Protein AF-A0A556MNJ7-F1 (afdb_monomer_lite)

Foldseek 3Di:
DPDVVVLVPDPVSVLVVVLVVLVVLLCCLQPVLVVLLVVLVVVLVVLVVVLVVLVVVLVVLVVVLVVLVVVVVVCVVPDPDDPPCNVVSVVVNVVSVVVSVVSVVVSVVSVVVSVVSVVSSVVSVVSSVVSNPVSVVVSVVSVVVCVVVVVVVVVVVVD

Secondary structure (DSSP, 8-state):
---HHHHSSSHHHHHHHHHHHHHHHHHHHHHHHHHHHHHHHHHHHHHHHHHHHHHHHHHHHHHHHHHHHHHHHHHHTT-SS--TTHHHHHHHHHHHHHHHHHHHHHHHHHHHHHHHHHHHHHHHHHHHHHHHHHHHHHHHHHHHHHHHHHHHHHHHH--

Sequence (159 aa):
METASSFLASGDNVFKFLLTMCIGTILFNIVYPTDKIRELEIRRSELNYKLDIINNDSRKLFEEVKKLKRIEDNLADKAVSYPAGFMKKVESFDLKYELLTKKDYEIKHLRKLIAISEDELEFYSGFRFWSYYPSMVIGLLSLIFWIKFYVKSLEKEEH

Radius of gyration: 33.61 Å; chains: 1; bounding box: 72×43×95 Å

Organism: NCBI:txid2597671

Structure (mmCIF, N/CA/C/O backbone):
data_AF-A0A556MNJ7-F1
#
_entry.id   AF-A0A556MNJ7-F1
#
loop_
_atom_site.group_PDB
_atom_site.id
_atom_site.type_symbol
_atom_site.label_atom_id
_atom_site.label_alt_id
_atom_site.label_comp_id
_atom_site.label_asym_id
_atom_site.label_entity_id
_atom_site.label_seq_id
_atom_site.pdbx_PDB_ins_code
_atom_site.Cartn_x
_atom_site.Cartn_y
_atom_site.Cartn_z
_atom_site.occupancy
_atom_site.B_iso_or_equiv
_atom_site.auth_seq_id
_atom_site.auth_comp_id
_atom_site.auth_asym_id
_atom_site.auth_atom_id
_atom_site.pdbx_PDB_model_num
ATOM 1 N N . MET A 1 1 ? 12.403 30.824 -39.556 1.00 42.66 1 MET A N 1
ATOM 2 C CA . MET A 1 1 ? 11.674 29.657 -39.024 1.00 42.66 1 MET A CA 1
ATOM 3 C C . MET A 1 1 ? 12.014 28.504 -39.951 1.00 42.66 1 MET A C 1
ATOM 5 O O . MET A 1 1 ? 11.341 28.305 -40.951 1.00 42.66 1 MET A O 1
ATOM 9 N N . GLU A 1 2 ? 13.163 27.873 -39.715 1.00 45.44 2 GLU A N 1
ATOM 10 C CA . GLU A 1 2 ? 13.570 26.702 -40.488 1.00 45.44 2 GLU A CA 1
ATOM 11 C C . GLU A 1 2 ? 12.665 25.543 -40.079 1.00 45.44 2 GLU A C 1
ATOM 13 O O . GLU A 1 2 ? 12.541 25.199 -38.904 1.00 45.44 2 GLU A O 1
ATOM 18 N N . THR A 1 3 ? 11.910 25.054 -41.051 1.00 52.41 3 THR A N 1
ATOM 19 C CA . THR A 1 3 ? 10.898 24.021 -40.886 1.00 52.41 3 THR A CA 1
ATOM 20 C C . THR A 1 3 ? 11.550 22.703 -40.476 1.00 52.41 3 THR A C 1
ATOM 22 O O . THR A 1 3 ? 12.679 22.419 -40.864 1.00 52.41 3 THR A O 1
ATOM 25 N N . ALA A 1 4 ? 10.816 21.851 -39.752 1.00 54.50 4 ALA A N 1
ATOM 26 C CA . ALA A 1 4 ? 11.240 20.497 -39.367 1.00 54.50 4 ALA A CA 1
ATOM 27 C C . ALA A 1 4 ? 11.840 19.666 -40.531 1.00 54.50 4 ALA A C 1
ATOM 29 O O . ALA A 1 4 ? 12.596 18.727 -40.303 1.00 54.50 4 ALA A O 1
ATOM 30 N N . SER A 1 5 ? 11.559 20.051 -41.780 1.00 51.06 5 SER A N 1
ATOM 31 C CA . SER A 1 5 ? 12.164 19.518 -42.999 1.00 51.06 5 SER A CA 1
ATOM 32 C C . SER A 1 5 ? 13.680 19.743 -43.137 1.00 51.06 5 SER A C 1
ATOM 34 O O . SER A 1 5 ? 14.341 18.852 -43.655 1.00 51.06 5 SER A O 1
ATOM 36 N N . SER A 1 6 ? 14.261 20.870 -42.692 1.00 51.31 6 SER A N 1
ATOM 37 C CA . SER A 1 6 ? 15.725 21.083 -42.750 1.00 51.31 6 SER A CA 1
ATOM 38 C C . SER A 1 6 ? 16.457 20.303 -41.654 1.00 51.31 6 SER A C 1
ATOM 40 O O . SER A 1 6 ? 17.555 19.797 -41.871 1.00 51.31 6 SER A O 1
ATOM 42 N N . PHE A 1 7 ? 15.809 20.125 -40.499 1.00 50.69 7 PHE A N 1
ATOM 43 C CA . PHE A 1 7 ? 16.323 19.324 -39.389 1.00 50.69 7 PHE A CA 1
ATOM 44 C C . PHE A 1 7 ? 16.356 17.823 -39.728 1.00 50.69 7 PHE A C 1
ATOM 46 O O . PHE A 1 7 ? 17.282 17.122 -39.331 1.00 50.69 7 PHE A O 1
ATOM 53 N N . LEU A 1 8 ? 15.385 17.341 -40.515 1.00 51.78 8 LEU A N 1
ATOM 54 C CA . LEU A 1 8 ? 15.320 15.961 -41.013 1.00 51.78 8 LEU A CA 1
ATOM 55 C C . LEU A 1 8 ? 16.184 15.700 -42.266 1.00 51.78 8 LEU A C 1
ATOM 57 O O . LEU A 1 8 ? 16.357 14.545 -42.648 1.00 51.78 8 LEU A O 1
ATOM 61 N N . ALA A 1 9 ? 16.721 16.741 -42.915 1.00 54.75 9 ALA A N 1
ATOM 62 C CA . ALA A 1 9 ? 17.486 16.614 -44.162 1.00 54.75 9 ALA A CA 1
ATOM 63 C C . ALA A 1 9 ? 18.920 16.087 -43.959 1.00 54.75 9 ALA A C 1
ATOM 65 O O . ALA A 1 9 ? 19.529 15.571 -44.893 1.00 54.75 9 ALA A O 1
ATOM 66 N N . SER A 1 10 ? 19.452 16.191 -42.739 1.00 62.03 10 SER A N 1
ATOM 67 C CA . SER A 1 10 ? 20.737 15.613 -42.344 1.00 62.03 10 SER A CA 1
ATOM 68 C C . SER A 1 10 ? 20.484 14.358 -41.514 1.00 62.03 10 SER A C 1
ATOM 70 O O . SER A 1 10 ? 19.928 14.440 -40.416 1.00 62.03 10 SER A O 1
ATOM 72 N N . GLY A 1 11 ? 20.918 13.193 -42.010 1.00 63.03 11 GLY A N 1
ATOM 73 C CA . GLY A 1 11 ? 20.823 11.923 -41.273 1.00 63.03 11 GLY A CA 1
ATOM 74 C C . GLY A 1 11 ? 21.474 11.982 -39.883 1.00 63.03 11 GLY A C 1
ATOM 75 O O . GLY A 1 11 ? 21.046 11.286 -38.964 1.00 63.03 11 GLY A O 1
ATOM 76 N N . ASP A 1 12 ? 22.436 12.886 -39.704 1.00 68.50 12 ASP A N 1
ATOM 77 C CA . ASP A 1 12 ? 23.149 13.117 -38.452 1.00 68.50 12 ASP A CA 1
ATOM 78 C C . ASP A 1 12 ? 22.282 13.843 -37.403 1.00 68.50 12 ASP A C 1
ATOM 80 O O . ASP A 1 12 ? 22.297 13.507 -36.216 1.00 68.50 12 ASP A O 1
ATOM 84 N N . ASN A 1 13 ? 21.447 14.794 -37.836 1.00 71.69 13 ASN A N 1
ATOM 85 C CA . ASN A 1 13 ? 20.499 15.498 -36.963 1.00 71.69 13 ASN A CA 1
ATOM 86 C C . ASN A 1 13 ? 19.316 14.603 -36.565 1.00 71.69 13 ASN A C 1
ATOM 88 O O . ASN A 1 13 ? 18.893 14.618 -35.406 1.00 71.69 13 ASN A O 1
ATOM 92 N N . VAL A 1 14 ? 18.830 13.769 -37.493 1.00 70.00 14 VAL A N 1
ATOM 93 C CA . VAL A 1 14 ? 17.803 12.749 -37.212 1.00 70.00 14 VAL A CA 1
ATOM 94 C C . VAL A 1 14 ? 18.312 11.750 -36.177 1.00 70.00 14 VAL A C 1
ATOM 96 O O . VAL A 1 14 ? 17.607 11.440 -35.217 1.00 70.00 14 VAL A O 1
ATOM 99 N N . PHE A 1 15 ? 19.555 11.286 -36.323 1.00 69.88 15 PHE A N 1
ATOM 100 C CA . PHE A 1 15 ? 20.154 10.365 -35.367 1.00 69.88 15 PHE A CA 1
ATOM 101 C C . PHE A 1 15 ? 20.319 10.989 -33.978 1.00 69.88 15 PHE A C 1
ATOM 103 O O . PHE A 1 15 ? 19.884 10.391 -32.996 1.00 69.88 15 PHE A O 1
ATOM 110 N N . LYS A 1 16 ? 20.873 12.205 -33.875 1.00 71.62 16 LYS A N 1
ATOM 111 C CA . LYS A 1 16 ? 21.020 12.912 -32.587 1.00 71.62 16 LYS A CA 1
ATOM 112 C C . LYS A 1 16 ? 19.674 13.100 -31.884 1.00 71.62 16 LYS A C 1
ATOM 114 O O . LYS A 1 16 ? 19.588 12.915 -30.669 1.00 71.62 16 LYS A O 1
ATOM 119 N N . PHE A 1 17 ? 18.615 13.400 -32.635 1.00 73.06 17 PHE A N 1
ATOM 120 C CA . PHE A 1 17 ? 17.256 13.503 -32.104 1.00 73.06 17 PHE A CA 1
ATOM 121 C C . PHE A 1 17 ? 16.730 12.163 -31.575 1.00 73.06 17 PHE A C 1
ATOM 123 O O . PHE A 1 17 ? 16.275 12.091 -30.433 1.00 73.06 17 PHE A O 1
ATOM 130 N N . LEU A 1 18 ? 16.842 11.090 -32.365 1.00 72.38 18 LEU A N 1
ATOM 131 C CA . LEU A 1 18 ? 16.414 9.746 -31.963 1.00 72.38 18 LEU A CA 1
ATOM 132 C C . LEU A 1 18 ? 17.206 9.222 -30.761 1.00 72.38 18 LEU A C 1
ATOM 134 O O . LEU A 1 18 ? 16.621 8.622 -29.862 1.00 72.38 18 LEU A O 1
ATOM 138 N N . LEU A 1 19 ? 18.512 9.490 -30.712 1.00 75.00 19 LEU A N 1
ATOM 139 C CA . LEU A 1 19 ? 19.380 9.132 -29.594 1.00 75.00 19 LEU A CA 1
ATOM 140 C C . LEU A 1 19 ? 18.954 9.865 -28.317 1.00 75.00 19 LEU A C 1
ATOM 142 O O . LEU A 1 19 ? 18.801 9.239 -27.271 1.00 75.00 19 LEU A O 1
ATOM 146 N N . THR A 1 20 ? 18.703 11.173 -28.410 1.00 77.62 20 THR A N 1
ATOM 147 C CA . THR A 1 20 ? 18.245 11.988 -27.273 1.00 77.62 20 THR A CA 1
ATOM 148 C C . THR A 1 20 ? 16.887 11.513 -26.763 1.00 77.62 20 THR A C 1
ATOM 150 O O . THR A 1 20 ? 16.708 11.350 -25.557 1.00 77.62 20 THR A O 1
ATOM 153 N N . MET A 1 21 ? 15.950 11.219 -27.671 1.00 76.19 21 MET A N 1
ATOM 154 C CA . MET A 1 21 ? 14.653 10.638 -27.322 1.00 76.19 21 MET A CA 1
ATOM 155 C C . MET A 1 21 ? 14.807 9.271 -26.648 1.00 76.19 21 MET A C 1
ATOM 157 O O . MET A 1 21 ? 14.220 9.057 -25.592 1.00 76.19 21 MET A O 1
ATOM 161 N N . CYS A 1 22 ? 15.646 8.376 -27.183 1.00 75.44 22 CYS A N 1
ATOM 162 C CA . CYS A 1 22 ? 15.906 7.065 -26.581 1.00 75.44 22 CYS A CA 1
ATOM 163 C C . CYS A 1 22 ? 16.483 7.186 -25.167 1.00 75.44 22 CYS A C 1
ATOM 165 O O . CYS A 1 22 ? 15.991 6.531 -24.251 1.00 75.44 22 CYS A O 1
ATOM 167 N N . ILE A 1 23 ? 17.493 8.040 -24.970 1.00 78.06 23 ILE A N 1
ATOM 168 C CA . ILE A 1 23 ? 18.091 8.279 -23.649 1.00 78.06 23 ILE A CA 1
ATOM 169 C C . ILE A 1 23 ? 17.036 8.840 -22.691 1.00 78.06 23 ILE A C 1
ATOM 171 O O . ILE A 1 23 ? 16.904 8.345 -21.573 1.00 78.06 23 ILE A O 1
ATOM 175 N N . GLY A 1 24 ? 16.239 9.816 -23.134 1.00 80.31 24 GLY A N 1
ATOM 176 C CA . GLY A 1 24 ? 15.152 10.387 -22.342 1.00 80.31 24 GLY A CA 1
ATOM 177 C C . GLY A 1 24 ? 14.107 9.347 -21.934 1.00 80.31 24 GLY A C 1
ATOM 178 O O . GLY A 1 24 ? 13.725 9.286 -20.768 1.00 80.31 24 GLY A O 1
ATOM 179 N N . THR A 1 25 ? 13.686 8.481 -22.858 1.00 76.62 25 THR A N 1
ATOM 180 C CA . THR A 1 25 ? 12.728 7.401 -22.582 1.00 76.62 25 THR A CA 1
ATOM 181 C C . THR A 1 25 ? 13.305 6.349 -21.635 1.00 76.62 25 THR A C 1
ATOM 183 O O . THR A 1 25 ? 12.609 5.915 -20.721 1.00 76.62 25 THR A O 1
ATOM 186 N N . ILE A 1 26 ? 14.577 5.968 -21.792 1.00 76.19 26 ILE A N 1
ATOM 187 C CA . ILE A 1 26 ? 15.253 5.036 -20.877 1.00 76.19 26 ILE A CA 1
ATOM 188 C C . ILE A 1 26 ? 15.324 5.637 -19.471 1.00 76.19 26 ILE A C 1
ATOM 190 O O . ILE A 1 26 ? 14.932 4.980 -18.510 1.00 76.19 26 ILE A O 1
ATOM 194 N N . LEU A 1 27 ? 15.767 6.891 -19.343 1.00 78.50 27 LEU A N 1
ATOM 195 C CA . LEU A 1 27 ? 15.835 7.578 -18.053 1.00 78.50 27 LEU A CA 1
ATOM 196 C C . LEU A 1 27 ? 14.450 7.696 -17.410 1.00 78.50 27 LEU A C 1
ATOM 198 O O . LEU A 1 27 ? 14.308 7.388 -16.231 1.00 78.50 27 LEU A O 1
ATOM 202 N N . PHE A 1 28 ? 13.419 8.053 -18.179 1.00 80.69 28 PHE A N 1
ATOM 203 C CA . PHE A 1 28 ? 12.042 8.111 -17.690 1.00 80.69 28 PHE A CA 1
ATOM 204 C C . PHE A 1 28 ? 11.554 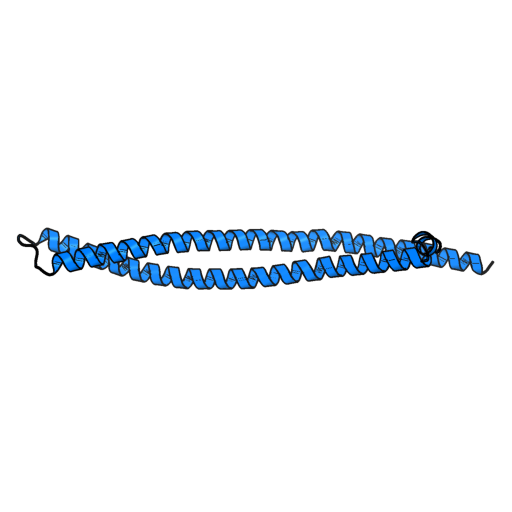6.744 -17.187 1.00 80.69 28 PHE A C 1
ATOM 206 O O . PHE A 1 28 ? 11.058 6.647 -16.067 1.00 80.69 28 PHE A O 1
ATOM 213 N N . ASN A 1 29 ? 11.770 5.678 -17.962 1.00 78.25 29 ASN A N 1
ATOM 214 C CA . ASN A 1 29 ? 11.359 4.314 -17.616 1.00 78.25 29 ASN A CA 1
ATOM 215 C C . ASN A 1 29 ? 12.134 3.719 -16.426 1.00 78.25 29 ASN A C 1
ATOM 217 O O . ASN A 1 29 ? 11.684 2.745 -15.827 1.00 78.25 29 ASN A O 1
ATOM 221 N N . ILE A 1 30 ? 13.282 4.291 -16.053 1.00 79.44 30 ILE A N 1
ATOM 222 C CA . ILE A 1 30 ? 14.005 3.923 -14.829 1.00 79.44 30 ILE A CA 1
ATOM 223 C C . ILE A 1 30 ? 13.519 4.764 -13.654 1.00 79.44 30 ILE A C 1
ATOM 225 O O . ILE A 1 30 ? 13.138 4.213 -12.622 1.00 79.44 30 ILE A O 1
ATOM 229 N N . VAL A 1 31 ? 13.564 6.089 -13.793 1.00 83.75 31 VAL A N 1
ATOM 230 C CA . VAL A 1 31 ? 13.373 7.031 -12.686 1.00 83.75 31 VAL A CA 1
ATOM 231 C C . VAL A 1 31 ? 11.923 7.023 -12.224 1.00 83.75 31 VAL A C 1
ATOM 233 O O . VAL A 1 31 ? 11.671 6.791 -11.046 1.00 83.75 31 VAL A O 1
ATOM 236 N N . TYR A 1 32 ? 10.965 7.167 -13.144 1.00 83.69 32 TYR A N 1
ATOM 237 C CA . TYR A 1 32 ? 9.556 7.299 -12.778 1.00 83.69 32 TYR A CA 1
ATOM 238 C C . TYR A 1 32 ? 9.014 6.067 -12.030 1.00 83.69 32 TYR A C 1
ATOM 240 O O . TYR A 1 32 ? 8.466 6.238 -10.937 1.00 83.69 32 TYR A O 1
ATOM 248 N N . PRO A 1 33 ? 9.203 4.822 -12.515 1.00 85.31 33 PRO A N 1
ATOM 249 C CA . PRO A 1 33 ? 8.738 3.650 -11.777 1.00 85.31 33 PRO A CA 1
ATOM 250 C C . PRO A 1 33 ? 9.479 3.458 -10.454 1.00 85.31 33 PRO A C 1
ATOM 252 O O . PRO A 1 33 ? 8.874 3.023 -9.482 1.00 85.31 33 PRO A O 1
ATOM 255 N N . THR A 1 34 ? 10.771 3.799 -10.387 1.00 85.88 34 THR A N 1
ATOM 256 C CA . THR A 1 34 ? 11.557 3.678 -9.147 1.00 85.88 34 THR A CA 1
ATOM 257 C C . THR A 1 34 ? 11.057 4.639 -8.070 1.00 85.88 34 THR A C 1
ATOM 259 O O . THR A 1 34 ? 10.856 4.221 -6.929 1.00 85.88 34 THR A O 1
ATOM 262 N N . ASP A 1 35 ? 10.795 5.896 -8.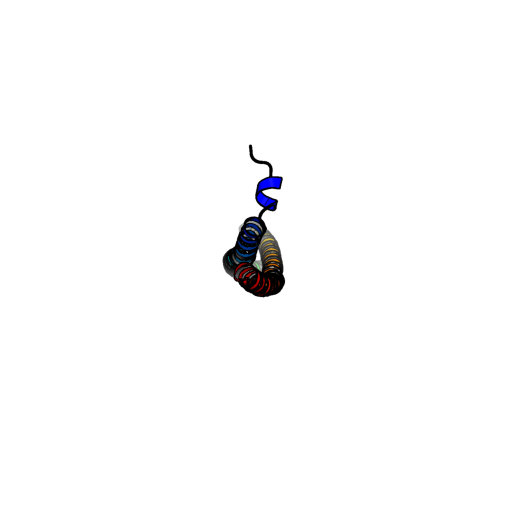428 1.00 88.62 35 ASP A N 1
ATOM 263 C CA . ASP A 1 35 ? 10.241 6.886 -7.503 1.00 88.62 35 ASP A CA 1
ATOM 264 C C . ASP A 1 35 ? 8.839 6.482 -7.034 1.00 88.62 35 ASP A C 1
ATOM 266 O O . ASP A 1 35 ? 8.538 6.569 -5.842 1.00 88.62 35 ASP A O 1
ATOM 270 N N . LYS A 1 36 ? 8.003 5.958 -7.943 1.00 89.38 36 LYS A N 1
ATOM 271 C CA . LYS A 1 36 ? 6.673 5.445 -7.591 1.00 89.38 36 LYS A CA 1
ATOM 272 C C . LYS A 1 36 ? 6.712 4.242 -6.662 1.00 89.38 36 LYS A C 1
ATOM 274 O O . LYS A 1 36 ? 5.961 4.223 -5.692 1.00 89.38 36 LYS A O 1
ATOM 279 N N . ILE A 1 37 ? 7.602 3.281 -6.897 1.00 89.50 37 ILE A N 1
ATOM 280 C CA . ILE A 1 37 ? 7.794 2.138 -5.993 1.00 89.50 37 ILE A CA 1
ATOM 281 C C . ILE A 1 37 ? 8.156 2.633 -4.589 1.00 89.50 37 ILE A C 1
ATOM 283 O O . ILE A 1 37 ? 7.519 2.235 -3.617 1.00 89.50 37 ILE A O 1
ATOM 287 N N . ARG A 1 38 ? 9.106 3.569 -4.476 1.00 90.94 38 ARG A N 1
ATOM 288 C CA . ARG A 1 38 ? 9.519 4.132 -3.183 1.00 90.94 38 ARG A CA 1
ATOM 289 C C . ARG A 1 38 ? 8.384 4.876 -2.472 1.00 90.94 38 ARG A C 1
ATOM 291 O O . ARG A 1 38 ? 8.215 4.722 -1.265 1.00 90.94 38 ARG A O 1
ATOM 298 N N . GLU A 1 39 ? 7.615 5.685 -3.199 1.00 92.19 39 GLU A N 1
ATOM 299 C CA . GLU A 1 39 ? 6.440 6.387 -2.663 1.00 92.19 39 GLU A CA 1
ATOM 300 C C . GLU A 1 39 ? 5.413 5.395 -2.089 1.00 92.19 39 GLU A C 1
ATOM 302 O O . GLU A 1 39 ? 4.907 5.586 -0.980 1.00 92.19 39 GLU A O 1
ATOM 307 N N . LEU A 1 40 ? 5.145 4.308 -2.818 1.00 90.06 40 LEU A N 1
ATOM 308 C CA . LEU A 1 40 ? 4.198 3.269 -2.416 1.00 90.06 40 LEU A CA 1
ATOM 309 C C . LEU A 1 40 ? 4.688 2.453 -1.218 1.00 90.06 40 LEU A C 1
ATOM 311 O O . LEU A 1 40 ? 3.898 2.171 -0.320 1.00 90.06 40 LEU A O 1
ATOM 315 N N . GLU A 1 41 ? 5.978 2.121 -1.146 1.00 90.62 41 GLU A N 1
ATOM 316 C CA . GLU A 1 41 ? 6.565 1.440 0.016 1.00 90.62 41 GLU A CA 1
ATOM 317 C C . GLU A 1 41 ? 6.411 2.266 1.296 1.00 90.62 41 GLU A C 1
ATOM 319 O O . GLU A 1 41 ? 5.990 1.736 2.330 1.00 90.62 41 GLU A O 1
ATOM 324 N N . ILE A 1 42 ? 6.681 3.574 1.222 1.00 92.50 42 ILE A N 1
ATOM 325 C CA . ILE A 1 42 ? 6.499 4.489 2.355 1.00 92.50 42 ILE A CA 1
ATOM 326 C C . ILE A 1 42 ? 5.023 4.526 2.756 1.00 92.50 42 ILE A C 1
ATOM 328 O O . ILE A 1 42 ? 4.699 4.260 3.916 1.00 92.50 42 ILE A O 1
ATOM 332 N N . ARG A 1 43 ? 4.111 4.767 1.805 1.00 90.38 43 ARG A N 1
ATOM 333 C CA . ARG A 1 43 ? 2.666 4.807 2.080 1.00 90.38 43 ARG A CA 1
ATOM 334 C C . ARG A 1 43 ? 2.164 3.497 2.697 1.00 90.38 43 ARG A C 1
ATOM 336 O O . ARG A 1 43 ? 1.395 3.532 3.657 1.00 90.38 43 ARG A O 1
ATOM 343 N N . ARG A 1 44 ? 2.608 2.343 2.196 1.00 89.75 44 ARG A N 1
ATOM 344 C CA . ARG A 1 44 ? 2.258 1.025 2.747 1.00 89.75 44 ARG A CA 1
ATOM 345 C C . ARG A 1 44 ? 2.778 0.861 4.173 1.00 89.75 44 ARG A C 1
ATOM 347 O O . ARG A 1 44 ? 2.040 0.377 5.028 1.00 89.75 44 ARG A O 1
ATOM 354 N N . SER A 1 45 ? 4.007 1.299 4.452 1.00 91.38 45 SER A N 1
ATOM 355 C CA . SER A 1 45 ? 4.568 1.260 5.807 1.00 91.38 45 SER A CA 1
ATOM 356 C C . SER A 1 45 ? 3.752 2.105 6.796 1.00 91.38 45 SER A C 1
ATOM 358 O O . SER A 1 45 ? 3.439 1.639 7.890 1.00 91.38 45 SER A O 1
ATOM 360 N N . GLU A 1 46 ? 3.307 3.297 6.386 1.00 92.75 46 GLU A N 1
ATOM 361 C CA . GLU A 1 46 ? 2.458 4.169 7.202 1.00 92.75 46 GLU A CA 1
ATOM 362 C C . GLU A 1 46 ? 1.076 3.560 7.458 1.00 92.75 46 GLU A C 1
ATOM 364 O O . GLU A 1 46 ? 0.552 3.644 8.572 1.00 92.75 46 GLU A O 1
ATOM 369 N N . LEU A 1 47 ? 0.469 2.947 6.437 1.00 91.06 47 LEU A N 1
ATOM 370 C CA . LEU A 1 47 ? -0.822 2.271 6.566 1.00 91.06 47 LEU A CA 1
ATOM 371 C C . LEU A 1 47 ? -0.736 1.059 7.500 1.00 91.06 47 LEU A C 1
ATOM 373 O O . LEU A 1 47 ? -1.609 0.897 8.352 1.00 91.06 47 LEU A O 1
ATOM 377 N N . ASN A 1 48 ? 0.323 0.254 7.388 1.00 89.25 48 ASN A N 1
ATOM 378 C CA . ASN A 1 48 ? 0.572 -0.875 8.286 1.00 89.25 48 ASN A CA 1
ATOM 379 C C . ASN A 1 48 ? 0.769 -0.409 9.731 1.00 89.25 48 ASN A C 1
ATOM 381 O O . ASN A 1 48 ? 0.132 -0.937 10.638 1.00 89.25 48 ASN A O 1
ATOM 385 N N . TYR A 1 49 ? 1.561 0.643 9.943 1.00 92.44 49 TYR A N 1
ATOM 386 C CA . TYR A 1 49 ? 1.752 1.223 11.271 1.00 92.44 49 TYR A CA 1
ATOM 387 C C . TYR A 1 49 ? 0.432 1.712 11.891 1.00 92.44 49 TYR A C 1
ATOM 389 O O . TYR A 1 49 ? 0.133 1.425 13.052 1.00 92.44 49 TYR A O 1
ATOM 397 N N . LYS A 1 50 ? -0.409 2.404 11.109 1.00 91.69 50 LYS A N 1
ATOM 398 C CA . LYS A 1 50 ? -1.750 2.825 11.553 1.00 91.69 50 LYS A CA 1
ATOM 399 C C . LYS A 1 50 ? -2.642 1.631 11.890 1.00 91.69 50 LYS A C 1
ATOM 401 O O . LYS A 1 50 ? -3.347 1.660 12.898 1.00 91.69 50 LYS A O 1
ATOM 406 N N . LEU A 1 51 ? -2.603 0.584 11.068 1.00 90.00 51 LEU A N 1
ATOM 407 C CA . LEU A 1 51 ? -3.370 -0.638 11.284 1.00 90.00 51 LEU A CA 1
ATOM 408 C C . LEU A 1 51 ? -2.952 -1.349 12.579 1.00 90.00 51 LEU A C 1
ATOM 410 O O . LEU A 1 51 ? -3.822 -1.788 13.329 1.00 90.00 51 LEU A O 1
ATOM 414 N N . ASP A 1 52 ? -1.658 -1.403 12.887 1.00 91.19 52 ASP A N 1
ATOM 415 C CA . ASP A 1 52 ? -1.149 -2.007 14.123 1.00 91.19 52 ASP A CA 1
ATOM 416 C C . ASP A 1 52 ? -1.601 -1.249 15.374 1.00 91.19 52 ASP A C 1
ATOM 418 O O . ASP A 1 52 ? -2.032 -1.864 16.355 1.00 91.19 52 ASP A O 1
ATOM 422 N N . ILE A 1 53 ? -1.574 0.087 15.337 1.00 92.12 53 ILE A N 1
ATOM 423 C CA . ILE A 1 53 ? -2.096 0.919 16.430 1.00 92.12 53 ILE A CA 1
ATOM 424 C C . ILE A 1 53 ? -3.583 0.633 16.647 1.00 92.12 53 ILE A C 1
ATOM 426 O O . ILE A 1 53 ? -4.001 0.320 17.764 1.00 92.12 53 ILE A O 1
ATOM 430 N N . ILE A 1 54 ? -4.385 0.693 15.581 1.00 88.81 54 ILE A N 1
ATOM 431 C CA . ILE A 1 54 ? -5.837 0.529 15.693 1.00 88.81 54 ILE A CA 1
ATOM 432 C C . ILE A 1 54 ? -6.200 -0.897 16.113 1.00 88.81 54 ILE A C 1
ATOM 434 O O . ILE A 1 54 ? -7.114 -1.065 16.921 1.00 88.81 54 ILE A O 1
ATOM 438 N N . ASN A 1 55 ? -5.482 -1.920 15.647 1.00 87.31 55 ASN A N 1
ATOM 439 C CA . ASN A 1 55 ? -5.669 -3.299 16.106 1.00 87.31 55 ASN A CA 1
ATOM 440 C C . ASN A 1 55 ? -5.401 -3.435 17.609 1.00 87.31 55 ASN A C 1
ATOM 442 O O . ASN A 1 55 ? -6.200 -4.045 18.324 1.00 87.31 55 ASN A O 1
ATOM 446 N N . ASN A 1 56 ? -4.306 -2.853 18.102 1.00 91.12 56 ASN A N 1
ATOM 447 C CA . ASN A 1 56 ? -3.971 -2.888 19.524 1.00 91.12 56 ASN A CA 1
ATOM 448 C C . ASN A 1 56 ? -5.024 -2.171 20.378 1.00 91.12 56 ASN A C 1
ATOM 450 O O . ASN A 1 56 ? -5.455 -2.704 21.404 1.00 91.12 56 ASN A O 1
ATOM 454 N N . ASP A 1 57 ? -5.488 -1.004 19.935 1.00 86.75 57 ASP A N 1
ATOM 455 C CA . ASP A 1 57 ? -6.561 -0.267 20.603 1.00 86.75 57 ASP A CA 1
ATOM 456 C C . ASP A 1 57 ? -7.878 -1.044 20.598 1.00 86.75 57 ASP A C 1
ATOM 458 O O . ASP A 1 57 ? -8.554 -1.138 21.623 1.00 86.75 57 ASP A O 1
ATOM 462 N N . SER A 1 58 ? -8.231 -1.647 19.461 1.00 83.75 58 SER A N 1
ATOM 463 C CA . SER A 1 58 ? -9.453 -2.445 19.314 1.00 83.75 58 SER A CA 1
ATOM 464 C C . SER A 1 58 ? -9.425 -3.672 20.218 1.00 83.75 58 SER A C 1
ATOM 466 O O . SER A 1 58 ? -10.434 -4.003 20.837 1.00 83.75 58 SER A O 1
ATOM 468 N N . ARG A 1 59 ? -8.261 -4.313 20.376 1.00 88.88 59 ARG A N 1
ATOM 469 C CA . ARG A 1 59 ? -8.081 -5.444 21.292 1.00 88.88 59 ARG A CA 1
ATOM 470 C C . ARG A 1 59 ? -8.298 -5.039 22.749 1.00 88.88 59 ARG A C 1
ATOM 472 O O . ARG A 1 59 ? -9.006 -5.745 23.466 1.00 88.88 59 ARG A O 1
ATOM 479 N N . LYS A 1 60 ? -7.736 -3.905 23.183 1.00 89.19 60 LYS A N 1
ATOM 480 C CA . LYS A 1 60 ? -7.963 -3.368 24.538 1.00 89.19 60 LYS A CA 1
ATOM 481 C C . LYS A 1 60 ? -9.444 -3.071 24.770 1.00 89.19 60 LYS A C 1
ATOM 483 O O . LYS A 1 60 ? -10.010 -3.515 25.767 1.00 89.19 60 LYS A O 1
ATOM 488 N N . LEU A 1 61 ? -10.082 -2.389 23.819 1.00 84.06 61 LEU A N 1
ATOM 489 C CA . LEU A 1 61 ? -11.499 -2.041 23.891 1.00 84.06 61 LEU A CA 1
ATOM 490 C C . LEU A 1 61 ? -12.389 -3.294 23.946 1.00 84.06 61 LEU A C 1
ATOM 492 O O . LEU A 1 61 ? -13.314 -3.363 24.752 1.00 84.06 61 LEU A O 1
ATOM 496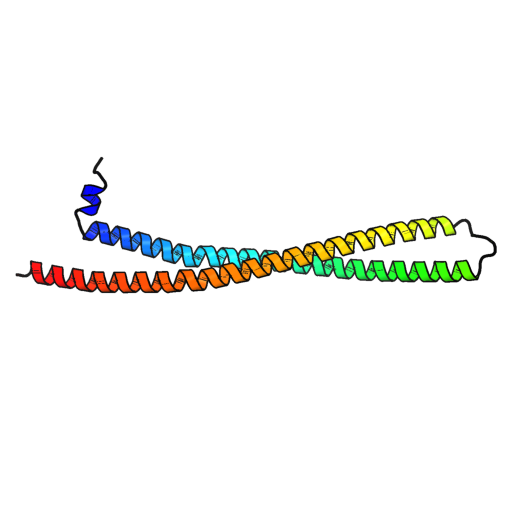 N N . PHE A 1 62 ? -12.073 -4.319 23.152 1.00 85.62 62 PHE A N 1
ATOM 497 C CA . PHE A 1 62 ? -12.776 -5.600 23.171 1.00 85.62 62 PHE A CA 1
ATOM 498 C C . PHE A 1 62 ? -12.678 -6.302 24.532 1.00 85.62 62 PHE A C 1
ATOM 500 O O . PHE A 1 62 ? -13.676 -6.828 25.030 1.00 85.62 62 PHE A O 1
ATOM 507 N N . GLU A 1 63 ? -11.506 -6.296 25.175 1.00 87.75 63 GLU A N 1
ATOM 508 C CA . GLU A 1 63 ? -11.364 -6.852 26.524 1.00 87.75 63 GLU A CA 1
ATOM 509 C C . GLU A 1 63 ? -12.191 -6.088 27.564 1.00 87.75 63 GLU A C 1
ATOM 511 O O . GLU A 1 63 ? -12.783 -6.709 28.451 1.00 87.75 63 GLU A O 1
ATOM 516 N N . GLU A 1 64 ? -12.278 -4.763 27.454 1.00 84.06 64 GLU A N 1
ATOM 517 C CA . GLU A 1 64 ? -13.128 -3.946 28.324 1.00 84.06 64 GLU A CA 1
ATOM 518 C C . GLU A 1 64 ? -14.616 -4.246 28.128 1.00 84.06 64 GLU A C 1
ATOM 520 O O . GLU A 1 64 ? -15.323 -4.474 29.109 1.00 84.06 64 GLU A O 1
ATOM 525 N N . VAL A 1 65 ? -15.081 -4.313 26.878 1.00 83.50 65 VAL A N 1
ATOM 526 C CA . VAL A 1 65 ? -16.461 -4.689 26.529 1.00 83.50 65 VAL A CA 1
ATOM 527 C C . VAL A 1 65 ? -16.783 -6.084 27.071 1.00 83.50 65 VAL A C 1
ATOM 529 O O . VAL A 1 65 ? -17.818 -6.287 27.702 1.00 83.50 65 VAL A O 1
ATOM 532 N N . LYS A 1 66 ? -15.864 -7.047 26.930 1.00 85.88 66 LYS A N 1
ATOM 533 C CA . LYS A 1 66 ? -16.025 -8.407 27.465 1.00 85.88 66 LYS A CA 1
ATOM 534 C C . LYS A 1 66 ? -16.117 -8.431 28.993 1.00 85.88 66 LYS A C 1
ATOM 536 O O . LYS A 1 66 ? -16.895 -9.212 29.542 1.00 85.88 66 LYS A O 1
ATOM 541 N N . LYS A 1 67 ? -15.330 -7.605 29.692 1.00 83.94 67 LYS A N 1
ATOM 542 C CA . LYS A 1 67 ? -15.411 -7.459 31.157 1.00 83.94 67 LYS A CA 1
ATOM 543 C C . LYS A 1 67 ? -16.749 -6.853 31.576 1.00 83.94 67 LYS A C 1
ATOM 545 O O . LYS A 1 67 ? -17.365 -7.375 32.499 1.00 83.94 67 LYS A O 1
ATOM 550 N N . LEU A 1 68 ? -17.201 -5.801 30.894 1.00 79.50 68 LEU A N 1
ATOM 551 C CA . LEU A 1 68 ? -18.487 -5.154 31.165 1.00 79.50 68 LEU A CA 1
ATOM 552 C C . LEU A 1 68 ? -19.659 -6.116 30.952 1.00 79.50 68 LEU A C 1
ATOM 554 O O . LEU A 1 68 ? -20.484 -6.236 31.850 1.00 79.50 68 LEU A O 1
ATOM 558 N N . LYS A 1 69 ? -19.656 -6.886 29.857 1.00 80.56 69 LYS A N 1
ATOM 559 C CA . LYS A 1 69 ? -20.681 -7.902 29.583 1.00 80.56 69 LYS A CA 1
ATOM 560 C C . LYS A 1 69 ? -20.767 -8.961 30.683 1.00 80.56 69 LYS A C 1
ATOM 562 O O . LYS A 1 69 ? -21.837 -9.246 31.192 1.00 80.56 69 LYS A O 1
ATOM 567 N N . ARG A 1 70 ? -19.624 -9.479 31.147 1.00 81.69 70 ARG A N 1
ATOM 568 C CA . ARG A 1 70 ? -19.608 -10.421 32.282 1.00 81.69 70 ARG A CA 1
ATOM 569 C C . ARG A 1 70 ? -20.158 -9.806 33.568 1.00 81.69 70 ARG A C 1
ATOM 571 O O . ARG A 1 70 ? -20.733 -10.519 34.381 1.00 81.69 70 ARG A O 1
ATOM 578 N N . ILE A 1 71 ? -19.912 -8.519 33.811 1.00 77.56 71 ILE A N 1
ATOM 579 C CA . ILE A 1 71 ? -20.448 -7.822 34.986 1.00 77.56 71 ILE A CA 1
ATOM 580 C C . ILE A 1 71 ? -21.965 -7.667 34.855 1.00 77.56 71 ILE A C 1
ATOM 582 O O . ILE A 1 71 ? -22.664 -7.861 35.843 1.00 77.56 71 ILE A O 1
ATOM 586 N N . GLU A 1 72 ? -22.456 -7.340 33.662 1.00 73.56 72 GLU A N 1
ATOM 587 C CA . GLU A 1 72 ? -23.882 -7.271 33.348 1.00 73.56 72 GLU A CA 1
ATOM 588 C C . GLU A 1 72 ? -24.570 -8.624 33.562 1.00 73.56 72 GLU A C 1
ATOM 590 O O . GLU A 1 72 ? -25.506 -8.689 34.354 1.00 73.56 72 GLU A O 1
ATOM 595 N N . ASP A 1 73 ? -24.037 -9.704 32.981 1.00 76.12 73 ASP A N 1
ATOM 596 C CA . ASP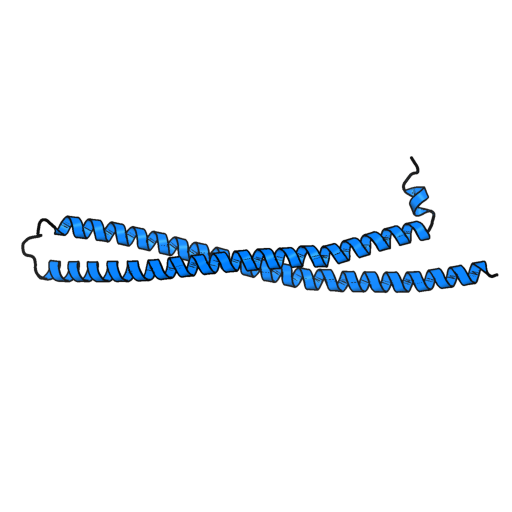 A 1 73 ? -24.567 -11.067 33.127 1.00 76.12 73 ASP A CA 1
ATOM 597 C C . ASP A 1 73 ? -24.643 -11.483 34.614 1.00 76.12 73 ASP A C 1
ATOM 599 O O . ASP A 1 73 ? -25.675 -11.939 35.102 1.00 76.12 73 ASP A O 1
ATOM 603 N N . ASN A 1 74 ? -23.576 -11.232 35.387 1.00 74.00 74 ASN A N 1
ATOM 604 C CA . ASN A 1 74 ? -23.531 -11.543 36.824 1.00 74.00 74 ASN A CA 1
ATOM 605 C C . ASN A 1 74 ? -24.471 -10.678 37.686 1.00 74.00 74 ASN A C 1
ATOM 607 O O . ASN A 1 74 ? -24.814 -11.076 38.802 1.00 74.00 74 ASN A O 1
ATOM 611 N N . LEU A 1 75 ? -24.811 -9.468 37.233 1.00 68.56 75 LEU A N 1
ATOM 612 C CA . LEU A 1 75 ? -25.769 -8.589 37.907 1.00 68.56 75 LEU A CA 1
ATOM 613 C C . LEU A 1 75 ? -27.208 -8.976 37.555 1.00 68.56 75 LEU A C 1
ATOM 615 O O . LEU A 1 75 ? -28.054 -8.950 38.444 1.00 68.56 75 LEU A O 1
ATOM 619 N N . ALA A 1 76 ? -27.470 -9.375 36.308 1.00 65.31 76 ALA A N 1
ATOM 620 C CA . ALA A 1 76 ? -28.765 -9.883 35.866 1.00 65.31 76 ALA A CA 1
ATOM 621 C C . ALA A 1 76 ? -29.163 -11.160 36.626 1.00 65.31 76 ALA A C 1
ATOM 623 O O . ALA A 1 76 ? -30.292 -11.257 37.098 1.00 65.31 76 ALA A O 1
ATOM 624 N N . ASP A 1 77 ? -28.211 -12.069 36.863 1.00 64.75 77 ASP A N 1
ATOM 625 C CA . ASP A 1 77 ? -28.432 -13.294 37.648 1.00 64.75 77 ASP A CA 1
ATOM 626 C C . ASP A 1 77 ? -28.680 -13.041 39.151 1.00 64.75 77 ASP A C 1
ATOM 628 O O . ASP A 1 77 ? -29.162 -13.927 39.858 1.00 64.75 77 ASP A O 1
ATOM 632 N N . LYS A 1 78 ? -28.339 -11.853 39.678 1.00 63.69 78 LYS A N 1
ATOM 633 C CA . LYS A 1 78 ? -28.360 -11.556 41.127 1.00 63.69 78 LYS A CA 1
ATOM 634 C C . LYS A 1 78 ? -29.326 -10.450 41.566 1.00 63.69 78 LYS A C 1
ATOM 636 O O . LYS A 1 78 ? -29.491 -10.268 42.772 1.00 63.69 78 LYS A O 1
ATOM 641 N N . ALA A 1 79 ? -29.952 -9.694 40.663 1.00 53.25 79 ALA A N 1
ATOM 642 C CA . ALA A 1 79 ? -30.671 -8.470 41.030 1.00 53.25 79 ALA A CA 1
ATOM 643 C C . ALA A 1 79 ? -32.204 -8.569 40.902 1.00 53.25 79 ALA A C 1
ATOM 645 O O . ALA A 1 79 ? -32.774 -8.427 39.828 1.00 53.25 79 ALA A O 1
ATOM 646 N N . VAL A 1 80 ? -32.865 -8.654 42.063 1.00 53.09 80 VAL A N 1
ATOM 647 C CA . VAL A 1 80 ? -34.288 -8.321 42.319 1.00 53.09 80 VAL A CA 1
ATOM 648 C C . VAL A 1 80 ? -34.517 -6.788 42.366 1.00 53.09 80 VAL A C 1
ATOM 650 O O . VAL A 1 80 ? -35.615 -6.306 42.617 1.00 53.09 80 VAL A O 1
ATOM 653 N N . SER A 1 81 ? -33.488 -5.975 42.114 1.00 57.69 81 SER A N 1
ATOM 654 C CA . SER A 1 81 ? -33.560 -4.510 42.125 1.00 57.69 81 SER A CA 1
ATOM 655 C C . SER A 1 81 ? -32.349 -3.937 41.389 1.00 57.69 81 SER A C 1
ATOM 657 O O . SER A 1 81 ? -31.213 -4.150 41.815 1.00 57.69 81 SER A O 1
ATOM 659 N N . TYR A 1 82 ? -32.571 -3.246 40.267 1.00 59.22 82 TYR A N 1
ATOM 660 C CA . TYR A 1 82 ? -31.505 -2.589 39.508 1.00 59.22 82 TYR A CA 1
ATOM 661 C C . TYR A 1 82 ? -30.935 -1.411 40.319 1.00 59.22 82 TYR A C 1
ATOM 663 O O . TYR A 1 82 ? -31.650 -0.436 40.562 1.00 59.22 82 TYR A O 1
ATOM 671 N N . PRO A 1 83 ? -29.653 -1.439 40.732 1.00 62.41 83 PRO A N 1
ATOM 672 C CA . PRO A 1 83 ? -29.050 -0.317 41.445 1.00 62.41 83 PRO A CA 1
ATOM 673 C C . PRO A 1 83 ? -28.982 0.917 40.536 1.00 62.41 83 PRO A C 1
ATOM 675 O O . PRO A 1 83 ? -28.720 0.788 39.342 1.00 62.41 83 PRO A O 1
ATOM 678 N N . ALA A 1 84 ? -29.093 2.127 41.093 1.00 62.84 84 ALA A N 1
ATOM 679 C CA . ALA A 1 84 ? -29.052 3.395 40.344 1.00 62.84 84 ALA A CA 1
ATOM 680 C C . ALA A 1 84 ? -27.797 3.597 39.453 1.00 62.84 84 ALA A C 1
ATOM 682 O O . ALA A 1 84 ? -27.793 4.432 38.553 1.00 62.84 84 ALA A O 1
ATOM 683 N N . GLY A 1 85 ? -26.725 2.825 39.672 1.00 63.62 85 GLY A N 1
ATOM 684 C CA . GLY A 1 85 ? -25.522 2.806 38.829 1.00 63.62 85 GLY A CA 1
ATOM 685 C C . GLY A 1 85 ? -25.564 1.842 37.632 1.00 63.62 85 GLY A C 1
ATOM 686 O O . GLY A 1 85 ? -24.598 1.803 36.874 1.00 63.62 85 GLY A O 1
ATOM 687 N N . PHE A 1 86 ? -26.630 1.053 37.463 1.00 66.00 86 PHE A N 1
ATOM 688 C CA . PHE A 1 86 ? -26.766 0.064 36.387 1.00 66.00 86 PHE A CA 1
ATOM 689 C C . PHE A 1 86 ? -26.974 0.729 35.023 1.00 66.00 86 PHE A C 1
ATOM 691 O O . PHE A 1 86 ? -26.224 0.436 34.099 1.00 66.00 86 PHE A O 1
ATOM 698 N N . MET A 1 87 ? -27.881 1.709 34.926 1.00 68.62 87 MET A N 1
ATOM 699 C CA . MET A 1 87 ? -28.125 2.439 33.672 1.00 68.62 87 MET A CA 1
ATOM 700 C C . MET A 1 87 ? -26.861 3.121 33.132 1.00 68.62 87 MET A C 1
ATOM 702 O O . MET A 1 87 ? -26.548 2.992 31.955 1.00 68.62 87 MET A O 1
ATOM 706 N N . LYS A 1 88 ? -26.049 3.734 34.007 1.00 72.50 88 LYS A N 1
ATOM 707 C CA . LYS A 1 88 ? -24.759 4.326 33.605 1.00 72.50 88 LYS A CA 1
ATOM 708 C C . LYS A 1 88 ? -23.765 3.296 33.055 1.00 72.50 88 LYS A C 1
ATOM 710 O O . LYS A 1 88 ? -22.936 3.633 32.214 1.00 72.50 88 LYS A O 1
ATOM 715 N N . LYS A 1 89 ? -23.804 2.049 33.542 1.00 69.19 89 LYS A N 1
ATOM 716 C CA . LYS A 1 89 ? -22.946 0.968 33.031 1.00 69.19 89 LYS A CA 1
ATOM 717 C C . LYS A 1 89 ? -23.424 0.468 31.669 1.00 69.19 89 LYS A C 1
ATOM 719 O O . LYS A 1 89 ? -22.569 0.245 30.816 1.00 69.19 89 LYS A O 1
ATOM 724 N N . VAL A 1 90 ? -24.736 0.355 31.462 1.00 72.94 90 VAL A N 1
ATOM 725 C CA . VAL A 1 90 ? -25.338 -0.017 30.169 1.00 72.94 90 VAL A CA 1
ATOM 726 C C . VAL A 1 90 ? -25.023 1.037 29.103 1.00 72.94 90 VAL A C 1
ATOM 728 O O . VAL A 1 90 ? -24.447 0.700 28.077 1.00 72.94 90 VAL A O 1
ATOM 731 N N . GLU A 1 91 ? -25.223 2.326 29.394 1.00 76.94 91 GLU A N 1
ATOM 732 C CA . GLU A 1 91 ? -24.846 3.415 28.472 1.00 76.94 91 GLU A CA 1
ATOM 733 C C . GLU A 1 91 ? -23.347 3.389 28.126 1.00 76.94 91 GLU A C 1
ATOM 735 O O . GLU A 1 91 ? -22.951 3.574 26.975 1.00 76.94 91 GLU A O 1
ATOM 740 N N . SER A 1 92 ? -22.484 3.108 29.111 1.00 78.69 92 SER A N 1
ATOM 741 C CA . SER A 1 92 ? -21.042 2.982 28.870 1.00 78.69 92 SER A CA 1
ATOM 742 C C . SER A 1 92 ? -20.674 1.765 28.015 1.00 78.69 92 SER A C 1
ATOM 744 O O . SER A 1 92 ? -19.652 1.788 27.327 1.00 78.69 92 SER A O 1
ATOM 746 N N . PHE A 1 93 ? -21.476 0.699 28.073 1.00 77.88 93 PHE A N 1
ATOM 747 C CA . PHE A 1 93 ? -21.292 -0.498 27.267 1.00 77.88 93 PHE A CA 1
ATOM 748 C C . PHE A 1 93 ? -21.671 -0.225 25.813 1.00 77.88 93 PHE A C 1
ATOM 750 O O . PHE A 1 93 ? -20.842 -0.469 24.936 1.00 77.88 93 PHE A O 1
ATOM 757 N N . ASP A 1 94 ? -22.846 0.360 25.571 1.00 80.19 94 ASP A N 1
ATOM 758 C CA . ASP A 1 94 ? -23.324 0.696 24.227 1.00 80.19 94 ASP A CA 1
ATOM 759 C C . ASP A 1 94 ? -22.352 1.640 23.509 1.00 80.19 94 ASP A C 1
ATOM 761 O O . ASP A 1 94 ? -21.929 1.358 22.387 1.00 80.19 94 ASP A O 1
ATOM 765 N N . LEU A 1 95 ? -21.874 2.685 24.197 1.00 86.38 95 LEU A N 1
ATOM 766 C CA . LEU A 1 95 ? -20.868 3.610 23.658 1.00 86.38 95 LEU A CA 1
ATOM 767 C C . LEU A 1 95 ? -19.557 2.903 23.277 1.00 86.38 95 LEU A C 1
ATOM 769 O O . LEU A 1 95 ? -18.965 3.182 22.232 1.00 86.38 95 LEU A O 1
ATOM 773 N N . LYS A 1 96 ? -19.073 1.980 24.117 1.00 83.69 96 LYS A N 1
ATOM 774 C CA . LYS A 1 96 ? -17.843 1.224 23.828 1.00 83.69 96 LYS A CA 1
ATOM 775 C C . LYS A 1 96 ? -18.045 0.208 22.710 1.00 83.69 96 LYS A C 1
ATOM 777 O O . LYS A 1 96 ? -17.119 -0.022 21.934 1.00 83.69 96 LYS A O 1
ATOM 782 N N . TYR A 1 97 ? -19.226 -0.390 22.613 1.00 82.75 97 TYR A N 1
ATOM 783 C CA . TYR A 1 97 ? -19.569 -1.327 21.551 1.00 82.75 97 TYR A CA 1
ATOM 784 C C . TYR A 1 97 ? -19.686 -0.622 20.192 1.00 82.75 97 TYR A C 1
ATOM 786 O O . TYR A 1 97 ? -19.137 -1.095 19.194 1.00 82.75 97 TYR A O 1
ATOM 794 N N . GLU A 1 98 ? -20.308 0.557 20.151 1.00 88.62 98 GLU A N 1
ATOM 795 C CA . GLU A 1 98 ? -20.365 1.400 18.955 1.00 88.62 98 GLU A CA 1
ATOM 796 C C . GLU A 1 98 ? -18.958 1.820 18.504 1.00 88.62 98 GLU A C 1
ATOM 798 O O . GLU A 1 98 ? -18.599 1.671 17.332 1.00 88.62 98 GLU A O 1
ATOM 803 N N . LEU A 1 99 ? -18.110 2.252 19.446 1.00 88.00 99 LEU A N 1
ATOM 804 C CA . LEU A 1 99 ? -16.718 2.603 19.161 1.00 88.00 99 LEU A CA 1
ATOM 805 C C . LEU A 1 99 ? -15.918 1.411 18.611 1.00 88.00 99 LEU A C 1
ATOM 807 O O . LEU A 1 99 ? -15.128 1.584 17.680 1.00 88.00 99 LEU A O 1
ATOM 811 N N . LEU A 1 100 ? -16.128 0.208 19.153 1.00 85.81 100 LEU A N 1
ATOM 812 C CA . LEU A 1 100 ? -15.501 -1.020 18.658 1.00 85.81 100 LEU A CA 1
ATOM 813 C C . LEU A 1 100 ? -15.925 -1.307 17.216 1.00 85.81 100 LEU A C 1
ATOM 815 O O . LEU A 1 100 ? -15.082 -1.593 16.370 1.00 85.81 100 LEU A O 1
ATOM 819 N N . THR A 1 101 ? -17.219 -1.174 16.934 1.00 86.94 101 THR A N 1
ATOM 820 C CA . THR A 1 101 ? -17.785 -1.398 15.601 1.00 86.94 101 THR A CA 1
ATOM 821 C C . THR A 1 101 ? -17.187 -0.419 14.591 1.00 86.94 101 THR A C 1
ATOM 823 O O . THR A 1 101 ? -16.755 -0.818 13.511 1.00 86.94 101 THR A O 1
ATOM 826 N N . LYS A 1 102 ? -17.069 0.864 14.957 1.00 90.38 102 LYS A N 1
ATOM 827 C CA . LYS A 1 102 ?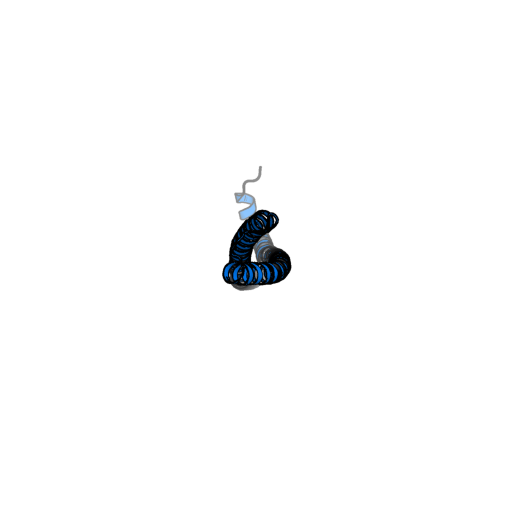 -16.426 1.884 14.117 1.00 90.38 102 LYS A CA 1
ATOM 828 C C . LYS A 1 102 ? -14.955 1.562 13.837 1.00 90.38 102 LYS A C 1
ATOM 830 O O . LYS A 1 102 ? -14.515 1.698 12.696 1.00 90.38 102 LYS A O 1
ATOM 835 N N . LYS A 1 103 ? -14.206 1.111 14.849 1.00 87.75 103 LYS A N 1
ATOM 836 C CA . LYS A 1 103 ? -12.807 0.691 14.680 1.00 87.75 103 LYS A CA 1
ATOM 837 C C . LYS A 1 103 ? -12.671 -0.541 13.781 1.00 87.75 103 LYS A C 1
ATOM 839 O O . LYS A 1 103 ? -11.737 -0.596 12.990 1.00 87.75 103 LYS A O 1
ATOM 844 N N . ASP A 1 104 ? -13.606 -1.489 13.835 1.00 86.38 104 ASP A N 1
ATOM 845 C CA . ASP A 1 104 ? -13.608 -2.656 12.941 1.00 86.38 104 ASP A CA 1
ATOM 846 C C . ASP A 1 104 ? -13.793 -2.250 11.466 1.00 86.38 104 ASP A C 1
ATOM 848 O O . ASP A 1 104 ? -13.047 -2.693 10.586 1.00 86.38 104 ASP A O 1
ATOM 852 N N . TYR A 1 105 ? -14.706 -1.309 11.194 1.00 91.50 105 TYR A N 1
ATOM 853 C CA . TYR A 1 105 ? -14.842 -0.705 9.863 1.00 91.50 105 TYR A CA 1
ATOM 854 C C . TYR A 1 105 ? -13.554 -0.014 9.403 1.00 91.50 105 TYR A C 1
ATOM 856 O O . TYR A 1 105 ? -13.151 -0.166 8.248 1.00 91.50 105 TYR A O 1
ATOM 864 N N . GLU A 1 106 ? -12.893 0.721 10.296 1.00 90.44 106 GLU A N 1
ATOM 865 C CA . GLU A 1 106 ? -11.633 1.404 10.003 1.00 90.44 106 GLU A CA 1
ATOM 866 C C . GLU A 1 106 ? -10.502 0.411 9.690 1.00 90.44 106 GLU A C 1
ATOM 868 O O . GLU A 1 106 ? -9.796 0.583 8.695 1.00 90.44 106 GLU A O 1
ATOM 873 N N . ILE A 1 107 ? -10.386 -0.683 10.450 1.00 88.81 107 ILE A N 1
ATOM 874 C CA . ILE A 1 107 ? -9.437 -1.773 10.173 1.00 88.81 107 ILE A CA 1
ATOM 875 C C . ILE A 1 107 ? -9.707 -2.373 8.793 1.00 88.81 107 ILE A C 1
ATOM 877 O O . ILE A 1 107 ? -8.780 -2.542 7.997 1.00 88.81 107 ILE A O 1
ATOM 881 N N . LYS A 1 108 ? -10.970 -2.678 8.475 1.00 91.19 108 LYS A N 1
ATOM 882 C CA . LYS A 1 108 ? -11.351 -3.233 7.169 1.00 91.19 108 LYS A CA 1
ATOM 883 C C . LYS A 1 108 ? -11.000 -2.277 6.028 1.00 91.19 108 LYS A C 1
ATOM 885 O O . LYS A 1 108 ? -10.497 -2.715 4.994 1.00 91.19 108 LYS A O 1
ATOM 890 N N . HIS A 1 109 ? -11.232 -0.982 6.224 1.00 90.94 109 HIS A N 1
ATOM 891 C CA . HIS A 1 109 ? -10.873 0.051 5.261 1.00 90.94 109 HIS A CA 1
ATOM 892 C C . HIS A 1 109 ? -9.352 0.142 5.060 1.00 90.94 109 HIS A C 1
ATOM 894 O O . HIS A 1 109 ? -8.888 0.133 3.921 1.00 90.94 109 HIS A O 1
ATOM 900 N N . LEU A 1 110 ? -8.566 0.147 6.139 1.00 89.06 110 LEU A N 1
ATOM 901 C CA . LEU A 1 110 ? -7.102 0.172 6.067 1.00 89.06 110 LEU A CA 1
ATOM 902 C C . LEU A 1 110 ? -6.533 -1.061 5.362 1.00 89.06 110 LEU A C 1
ATOM 904 O O . LEU A 1 110 ? -5.672 -0.913 4.501 1.00 89.06 110 LEU A O 1
ATOM 908 N N . ARG A 1 111 ? -7.059 -2.261 5.641 1.00 89.94 111 ARG A N 1
ATOM 909 C CA . ARG A 1 111 ? -6.665 -3.488 4.923 1.00 89.94 111 ARG A CA 1
ATOM 910 C C . ARG A 1 111 ? -6.909 -3.376 3.422 1.00 89.94 111 ARG A C 1
ATOM 912 O O . ARG A 1 111 ? -6.066 -3.793 2.638 1.00 89.94 111 ARG A O 1
ATOM 919 N N . LYS A 1 112 ? -8.038 -2.784 3.021 1.00 93.62 112 LYS A N 1
ATOM 920 C CA . LYS A 1 112 ? -8.339 -2.549 1.605 1.00 93.62 112 LYS A CA 1
ATOM 921 C C . LYS A 1 112 ? -7.340 -1.578 0.968 1.00 93.62 112 LYS A C 1
ATOM 923 O O . LYS A 1 112 ? -6.896 -1.829 -0.144 1.00 93.62 112 LYS A O 1
ATOM 928 N N . LEU A 1 113 ? -6.970 -0.500 1.662 1.00 90.06 113 LEU A N 1
ATOM 929 C CA . LEU A 1 113 ? -5.962 0.446 1.169 1.00 90.06 113 LEU A CA 1
ATOM 930 C C . LEU A 1 113 ? -4.573 -0.191 1.040 1.00 90.06 113 LEU A C 1
ATOM 932 O O . LEU A 1 113 ? -3.872 0.086 0.072 1.00 90.06 113 LEU A O 1
ATOM 936 N N . ILE A 1 114 ? -4.189 -1.050 1.988 1.00 89.38 114 ILE A N 1
ATOM 937 C CA . ILE A 1 114 ? -2.927 -1.798 1.926 1.00 89.38 114 ILE A CA 1
ATOM 938 C C . ILE A 1 114 ? -2.917 -2.724 0.708 1.00 89.38 114 ILE A C 1
ATOM 940 O O . ILE A 1 114 ? -1.948 -2.699 -0.040 1.00 89.38 114 ILE A O 1
ATOM 944 N N . ALA A 1 115 ? -4.005 -3.464 0.469 1.00 90.94 115 ALA A N 1
ATOM 945 C CA . ALA A 1 115 ? -4.128 -4.338 -0.698 1.00 90.94 115 ALA A CA 1
ATOM 946 C C . ALA A 1 115 ? -4.014 -3.559 -2.021 1.00 90.94 115 ALA A C 1
ATOM 948 O O . ALA A 1 115 ? -3.234 -3.933 -2.884 1.00 90.94 115 ALA A O 1
ATOM 949 N N . ILE A 1 116 ? -4.701 -2.415 -2.144 1.00 91.94 116 ILE A N 1
ATOM 950 C CA . ILE A 1 116 ? -4.579 -1.547 -3.332 1.00 91.94 116 ILE A CA 1
ATOM 951 C C . ILE A 1 116 ? -3.129 -1.083 -3.519 1.00 91.94 116 ILE A C 1
ATOM 953 O O . ILE A 1 116 ? -2.614 -1.075 -4.632 1.00 91.94 116 ILE A O 1
ATOM 957 N N . SER A 1 117 ? -2.453 -0.711 -2.429 1.00 88.69 117 SER A N 1
ATOM 958 C CA . SER A 1 117 ? -1.053 -0.293 -2.492 1.00 88.69 117 SER A CA 1
ATOM 959 C C . SER A 1 117 ? -0.109 -1.434 -2.886 1.00 88.69 117 SER A C 1
ATOM 961 O O . SER A 1 117 ? 0.944 -1.154 -3.454 1.00 88.69 117 SER A O 1
ATOM 963 N N . GLU A 1 118 ? -0.432 -2.686 -2.554 1.00 89.75 118 GLU A N 1
ATOM 964 C CA . GLU A 1 118 ? 0.317 -3.872 -2.988 1.00 89.75 118 GLU A CA 1
ATOM 965 C C . GLU A 1 118 ? 0.127 -4.134 -4.483 1.00 89.75 118 GLU A C 1
ATOM 967 O O . GLU A 1 118 ? 1.122 -4.301 -5.189 1.00 89.75 118 GLU A O 1
ATOM 972 N N . ASP A 1 119 ? -1.113 -4.067 -4.970 1.00 91.94 119 ASP A N 1
ATOM 973 C CA . ASP A 1 119 ? -1.432 -4.213 -6.394 1.00 91.94 119 ASP A CA 1
ATOM 974 C C . ASP A 1 119 ? -0.718 -3.137 -7.238 1.00 91.94 119 ASP A C 1
ATOM 976 O O . ASP A 1 119 ? -0.136 -3.425 -8.287 1.00 91.94 119 ASP A O 1
ATOM 980 N N . GLU A 1 120 ? -0.702 -1.883 -6.767 1.00 89.12 120 GLU A N 1
ATOM 981 C CA . GLU A 1 120 ? 0.029 -0.792 -7.424 1.00 89.12 120 GLU A CA 1
ATOM 982 C C . GLU A 1 120 ? 1.544 -1.041 -7.423 1.00 89.12 120 GLU A C 1
ATOM 984 O O . GLU A 1 120 ? 2.210 -0.821 -8.439 1.00 89.12 120 GLU A O 1
ATOM 989 N N . LEU A 1 121 ? 2.105 -1.527 -6.312 1.00 89.81 121 LEU A N 1
ATOM 990 C CA . LEU A 1 121 ? 3.530 -1.848 -6.212 1.00 89.81 121 LEU A CA 1
ATOM 991 C C . LEU A 1 121 ? 3.922 -2.948 -7.209 1.00 89.81 121 LEU A C 1
ATOM 993 O O . LEU A 1 121 ? 4.947 -2.828 -7.887 1.00 89.81 121 LEU A O 1
ATOM 997 N N . GLU A 1 122 ? 3.109 -4.000 -7.321 1.00 89.44 122 GLU A N 1
ATOM 998 C CA . GLU A 1 122 ? 3.308 -5.085 -8.283 1.00 89.44 122 GLU A CA 1
ATOM 999 C C . GLU A 1 122 ? 3.232 -4.559 -9.719 1.00 89.44 122 GLU A C 1
ATOM 1001 O O . GLU A 1 122 ? 4.124 -4.837 -10.527 1.00 89.44 122 GLU A O 1
ATOM 1006 N N . PHE A 1 123 ? 2.240 -3.714 -10.017 1.00 89.56 123 PHE A N 1
ATOM 1007 C CA . PHE A 1 123 ? 2.106 -3.074 -11.321 1.00 89.56 123 PHE A CA 1
ATOM 1008 C C . PHE A 1 123 ? 3.344 -2.253 -11.692 1.00 89.56 123 PHE A C 1
ATOM 1010 O O . PHE A 1 123 ? 3.900 -2.461 -12.769 1.00 89.56 123 PHE A O 1
ATOM 1017 N N . TYR A 1 124 ? 3.816 -1.345 -10.829 1.00 86.00 124 TYR A N 1
ATOM 1018 C CA . TYR A 1 124 ? 4.980 -0.506 -11.146 1.00 86.00 124 TYR A CA 1
ATOM 1019 C C . TYR A 1 124 ? 6.284 -1.304 -11.197 1.00 86.00 124 TYR A C 1
ATOM 1021 O O . TYR A 1 124 ? 7.160 -0.990 -12.006 1.00 86.00 124 TYR A O 1
ATOM 1029 N N . SER A 1 125 ? 6.406 -2.364 -10.398 1.00 84.75 125 SER A N 1
ATOM 1030 C CA . SER A 1 125 ? 7.542 -3.291 -10.460 1.00 84.75 125 SER A CA 1
ATOM 1031 C C . SER A 1 125 ? 7.568 -4.048 -11.789 1.00 84.75 125 SER A C 1
ATOM 1033 O O . SER A 1 125 ? 8.605 -4.101 -12.457 1.00 84.75 125 SER A O 1
ATOM 1035 N N . GLY A 1 126 ? 6.413 -4.558 -12.223 1.00 84.94 126 GLY A N 1
ATOM 1036 C CA . GLY A 1 126 ? 6.241 -5.173 -13.534 1.00 84.94 126 GLY A CA 1
ATOM 1037 C C . GLY A 1 126 ? 6.490 -4.175 -14.662 1.00 84.94 126 GLY A C 1
ATOM 1038 O O . GLY A 1 126 ? 7.292 -4.441 -15.555 1.00 84.94 126 GLY A O 1
ATOM 1039 N N . PHE A 1 127 ? 5.879 -2.993 -14.602 1.00 83.94 127 PHE A N 1
ATOM 1040 C CA . PHE A 1 127 ? 6.062 -1.930 -15.585 1.00 83.94 127 PHE A CA 1
ATOM 1041 C C . PHE A 1 127 ? 7.532 -1.538 -15.720 1.00 83.94 127 PHE A C 1
ATOM 1043 O O . PHE A 1 127 ? 8.022 -1.424 -16.840 1.00 83.94 127 PHE A O 1
ATOM 1050 N N . ARG A 1 128 ? 8.271 -1.395 -14.613 1.00 78.88 128 ARG A N 1
ATOM 1051 C CA . ARG A 1 128 ? 9.715 -1.135 -14.642 1.00 78.88 128 ARG A CA 1
ATOM 1052 C C . ARG A 1 128 ? 10.452 -2.214 -15.430 1.00 78.88 128 ARG A C 1
ATOM 1054 O O . ARG A 1 128 ? 11.252 -1.882 -16.294 1.00 78.88 128 ARG A O 1
ATOM 1061 N N . PHE A 1 129 ? 10.168 -3.490 -15.178 1.00 77.62 129 PHE A N 1
ATOM 1062 C CA . PHE A 1 129 ? 10.801 -4.598 -15.897 1.00 77.62 129 PHE A CA 1
ATOM 1063 C C . PHE A 1 129 ? 10.455 -4.592 -17.396 1.00 77.62 129 PHE A C 1
ATOM 1065 O O . PHE A 1 129 ? 11.350 -4.618 -18.244 1.00 77.62 129 PHE A O 1
ATOM 1072 N N . TRP A 1 130 ? 9.163 -4.496 -17.721 1.00 76.25 130 TRP A N 1
ATOM 1073 C CA . TRP A 1 130 ? 8.641 -4.583 -19.087 1.00 76.25 130 TRP A CA 1
ATOM 1074 C C . TRP A 1 130 ? 8.895 -3.339 -19.937 1.00 76.25 130 TRP A C 1
ATOM 1076 O O . TRP A 1 130 ? 8.953 -3.454 -21.154 1.00 76.25 130 TRP A O 1
ATOM 1086 N N . SER A 1 131 ? 9.056 -2.160 -19.341 1.00 74.38 131 SER A N 1
ATOM 1087 C CA . SER A 1 131 ? 9.395 -0.934 -20.074 1.00 74.38 131 SER A CA 1
ATOM 1088 C C . SER A 1 131 ? 10.906 -0.780 -20.251 1.00 74.38 131 SER A C 1
ATOM 1090 O O . SER A 1 131 ? 11.364 -0.372 -21.321 1.00 74.38 131 SER A O 1
ATOM 1092 N N . TYR A 1 132 ? 11.700 -1.157 -19.246 1.00 73.69 132 TYR A N 1
ATOM 1093 C CA . TYR A 1 132 ? 13.153 -1.010 -19.269 1.00 73.69 132 TYR A CA 1
ATOM 1094 C C . TYR A 1 132 ? 13.826 -1.935 -20.286 1.00 73.69 132 TYR A C 1
ATOM 1096 O O . TYR A 1 132 ? 14.629 -1.468 -21.094 1.00 73.69 132 TYR A O 1
ATOM 1104 N N . TYR A 1 133 ? 13.486 -3.229 -20.287 1.00 71.88 133 TYR A N 1
ATOM 1105 C CA . TYR A 1 133 ? 14.150 -4.217 -21.146 1.00 71.88 133 TYR A CA 1
ATOM 1106 C C . TYR A 1 133 ? 13.996 -3.916 -22.645 1.00 71.88 133 TYR A C 1
ATOM 1108 O O . TYR A 1 133 ? 15.013 -3.812 -23.333 1.00 71.88 133 TYR A O 1
ATOM 1116 N N . PRO A 1 134 ? 12.777 -3.710 -23.176 1.00 74.75 134 PRO A N 1
ATOM 1117 C CA . PRO A 1 134 ? 12.593 -3.358 -24.579 1.00 74.75 134 PRO A CA 1
ATOM 1118 C C . PRO A 1 134 ? 13.248 -2.023 -24.939 1.00 74.75 134 PRO A C 1
ATOM 1120 O O . PRO A 1 134 ? 13.869 -1.928 -25.993 1.00 74.75 134 PRO A O 1
ATOM 1123 N N . SER A 1 135 ? 13.183 -1.019 -24.054 1.00 72.00 135 SER A N 1
ATOM 1124 C CA . SER A 1 135 ? 13.824 0.284 -24.291 1.00 72.00 135 SER A CA 1
ATOM 1125 C C . SER A 1 135 ? 15.346 0.157 -24.409 1.00 72.00 135 SER A C 1
ATOM 1127 O O . SER A 1 135 ? 15.948 0.730 -25.316 1.00 72.00 135 SER A O 1
ATOM 1129 N N . MET A 1 136 ? 15.970 -0.644 -23.540 1.00 74.62 136 MET A N 1
ATOM 1130 C CA . MET A 1 136 ? 17.401 -0.954 -23.598 1.00 74.62 136 MET A CA 1
ATOM 1131 C C . MET A 1 136 ? 17.775 -1.705 -24.876 1.00 74.62 136 MET A C 1
ATOM 1133 O O . MET A 1 136 ? 18.738 -1.330 -25.540 1.00 74.62 136 MET A O 1
ATOM 1137 N N . VAL A 1 137 ? 17.008 -2.735 -25.249 1.00 79.50 137 VAL A N 1
ATOM 1138 C CA . VAL A 1 137 ? 17.260 -3.533 -26.460 1.00 79.50 137 VAL A CA 1
ATOM 1139 C C . VAL A 1 137 ? 17.138 -2.672 -27.718 1.00 79.50 137 VAL A C 1
ATOM 1141 O O . VAL A 1 137 ? 18.027 -2.708 -28.567 1.00 79.50 137 VAL A O 1
ATOM 1144 N N . ILE A 1 138 ? 16.085 -1.856 -27.827 1.00 77.12 138 ILE A N 1
ATOM 1145 C CA . ILE A 1 138 ? 15.889 -0.937 -28.957 1.00 77.12 138 ILE A CA 1
ATOM 1146 C C . ILE A 1 138 ? 17.025 0.090 -29.012 1.00 77.12 138 ILE A C 1
ATOM 1148 O O . ILE A 1 138 ? 17.569 0.331 -30.091 1.00 77.12 138 ILE A O 1
ATOM 1152 N N . GLY A 1 139 ? 17.426 0.658 -27.871 1.00 73.38 139 GLY A N 1
ATOM 1153 C CA . GLY A 1 139 ? 18.548 1.595 -27.795 1.00 73.38 139 GLY A CA 1
ATOM 1154 C C . GLY A 1 139 ? 19.867 0.977 -28.276 1.00 73.38 139 GLY A C 1
ATOM 1155 O O . GLY A 1 139 ? 20.550 1.557 -29.119 1.00 73.38 139 GLY A O 1
ATOM 1156 N N . LEU A 1 140 ? 20.192 -0.235 -27.813 1.00 79.06 140 LEU A N 1
ATOM 1157 C CA . LEU A 1 140 ? 21.390 -0.981 -28.219 1.00 79.06 140 LEU A CA 1
ATOM 1158 C C . LEU A 1 140 ? 21.387 -1.323 -29.712 1.00 79.06 140 LEU A C 1
ATOM 1160 O O . LEU A 1 140 ? 22.388 -1.110 -30.393 1.00 79.06 140 LEU A O 1
ATOM 1164 N N . LEU A 1 141 ? 20.263 -1.815 -30.239 1.00 80.31 141 LEU A N 1
ATOM 1165 C CA . LEU A 1 141 ? 20.130 -2.116 -31.666 1.00 80.31 141 LEU A CA 1
ATOM 1166 C C . LEU A 1 141 ? 20.282 -0.852 -32.517 1.00 80.31 141 LEU A C 1
ATOM 1168 O O . LEU A 1 141 ? 20.993 -0.876 -33.520 1.00 80.31 141 LEU A O 1
ATOM 1172 N N . SER A 1 142 ? 19.682 0.260 -32.090 1.00 72.69 142 SER A N 1
ATOM 1173 C CA . SER A 1 142 ? 19.793 1.552 -32.777 1.00 72.69 142 SER A CA 1
ATOM 1174 C C . SER A 1 142 ? 21.240 2.049 -32.821 1.00 72.69 142 SER A C 1
ATOM 1176 O O . SER A 1 142 ? 21.697 2.519 -33.863 1.00 72.69 142 SER A O 1
ATOM 1178 N N . LEU A 1 143 ? 21.991 1.875 -31.727 1.00 75.12 143 LEU A N 1
ATOM 1179 C CA . LEU A 1 143 ? 23.417 2.197 -31.664 1.00 75.12 143 LEU A CA 1
ATOM 1180 C C . LEU A 1 143 ? 24.238 1.331 -32.633 1.00 75.12 143 LEU A C 1
ATOM 1182 O O . LEU A 1 143 ? 25.054 1.856 -33.386 1.00 75.12 143 LEU A O 1
ATOM 1186 N N . ILE A 1 144 ? 24.001 0.014 -32.657 1.00 81.50 144 ILE A N 1
ATOM 1187 C CA . ILE A 1 144 ? 24.695 -0.921 -33.561 1.00 81.50 144 ILE A CA 1
ATOM 1188 C C . ILE A 1 144 ? 24.428 -0.562 -35.027 1.00 81.50 144 ILE A C 1
ATOM 1190 O O . ILE A 1 144 ? 25.353 -0.551 -35.843 1.00 81.50 144 ILE A O 1
ATOM 1194 N N . PHE A 1 145 ? 23.173 -0.260 -35.372 1.00 76.00 145 PHE A N 1
ATOM 1195 C CA . PHE A 1 145 ? 22.805 0.164 -36.721 1.00 76.00 145 PHE A CA 1
ATOM 1196 C C . PHE A 1 145 ? 23.487 1.473 -37.111 1.00 76.00 145 PHE A C 1
ATOM 1198 O O . PHE A 1 145 ? 23.997 1.571 -38.227 1.00 76.00 145 PHE A O 1
ATOM 1205 N N . TRP A 1 146 ? 23.549 2.447 -36.201 1.00 72.56 146 TRP A N 1
ATOM 1206 C CA . TRP A 1 146 ? 24.231 3.706 -36.470 1.00 72.56 146 TRP A CA 1
ATOM 1207 C C . TRP A 1 146 ? 25.732 3.528 -36.661 1.00 72.56 146 TRP A C 1
ATOM 1209 O O . TRP A 1 146 ? 26.250 4.012 -37.658 1.00 72.56 146 TRP A O 1
ATOM 1219 N N . ILE A 1 147 ? 26.417 2.771 -35.796 1.00 77.62 147 ILE A N 1
ATOM 1220 C CA . ILE A 1 147 ? 27.853 2.486 -35.957 1.00 77.62 147 ILE A CA 1
ATOM 1221 C C . ILE A 1 147 ? 28.113 1.857 -37.330 1.00 77.62 147 ILE A C 1
ATOM 1223 O O . ILE A 1 147 ? 29.011 2.291 -38.046 1.00 77.62 147 ILE A O 1
ATOM 1227 N N . LYS A 1 148 ? 27.293 0.882 -37.745 1.00 77.00 148 LYS A N 1
ATOM 1228 C CA . LYS A 1 148 ? 27.412 0.272 -39.077 1.00 77.00 148 LYS A CA 1
ATOM 1229 C C . LYS A 1 148 ? 27.222 1.275 -40.215 1.00 77.00 148 LYS A C 1
ATOM 1231 O O . LYS A 1 148 ? 27.954 1.207 -41.197 1.00 77.00 148 LYS A O 1
ATOM 1236 N N . PHE A 1 149 ? 26.236 2.165 -40.119 1.00 73.50 149 PHE A N 1
ATOM 1237 C CA . PHE A 1 149 ? 25.988 3.175 -41.151 1.00 73.50 149 PHE A CA 1
ATOM 1238 C C . PHE A 1 149 ? 27.069 4.256 -41.184 1.00 73.50 149 PHE A C 1
ATOM 1240 O O . PHE A 1 149 ? 27.503 4.624 -42.269 1.00 73.50 149 PHE A O 1
ATOM 1247 N N . TYR A 1 150 ? 27.523 4.713 -40.018 1.00 70.88 150 TYR A N 1
ATOM 1248 C CA . TYR A 1 150 ? 28.544 5.743 -39.855 1.00 70.88 150 TYR A CA 1
ATOM 1249 C C . TYR A 1 150 ? 29.917 5.280 -40.360 1.00 70.88 150 TYR A C 1
ATOM 1251 O O . TYR A 1 150 ? 30.572 5.983 -41.123 1.00 70.88 150 TYR A O 1
ATOM 1259 N N . VAL A 1 151 ? 30.333 4.057 -40.016 1.00 72.38 151 VAL A N 1
ATOM 1260 C CA . VAL A 1 151 ? 31.573 3.467 -40.554 1.00 72.38 151 VAL A CA 1
ATOM 1261 C C . VAL A 1 151 ? 31.491 3.351 -42.079 1.00 72.38 151 VAL A C 1
ATOM 1263 O O . VAL A 1 151 ? 32.416 3.737 -42.783 1.00 72.38 151 VAL A O 1
ATOM 1266 N N . LYS A 1 152 ? 30.340 2.917 -42.605 1.00 69.31 152 LYS A N 1
ATOM 1267 C CA . LYS A 1 152 ? 30.120 2.795 -44.051 1.00 69.31 152 LYS A CA 1
ATOM 1268 C C . LYS A 1 152 ? 30.059 4.144 -44.784 1.00 69.31 1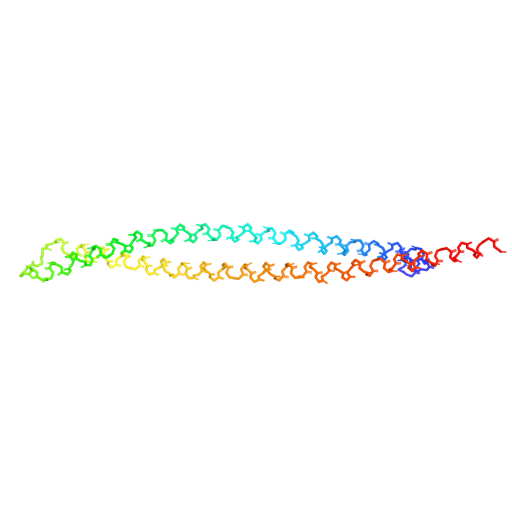52 LYS A C 1
ATOM 1270 O O . LYS A 1 152 ? 30.339 4.187 -45.980 1.00 69.31 152 LYS A O 1
ATOM 1275 N N . SER A 1 153 ? 29.649 5.230 -44.123 1.00 67.44 153 SER A N 1
ATOM 1276 C CA . SER A 1 153 ? 29.701 6.573 -44.716 1.00 67.44 153 SER A CA 1
ATOM 1277 C C . SER A 1 153 ? 31.120 7.129 -44.744 1.00 67.44 153 SER A C 1
ATOM 1279 O O . SER A 1 153 ? 31.483 7.733 -45.745 1.00 67.44 153 SER A O 1
ATOM 1281 N N . LEU A 1 154 ? 31.931 6.856 -43.716 1.00 66.94 154 LEU A N 1
ATOM 1282 C CA . LEU A 1 154 ? 33.345 7.248 -43.690 1.00 66.94 154 LEU A CA 1
ATOM 1283 C C . LEU A 1 154 ? 34.152 6.559 -44.802 1.00 66.94 154 LEU A C 1
ATOM 1285 O O . LEU A 1 154 ? 34.893 7.222 -45.515 1.00 66.94 154 LEU A O 1
ATOM 1289 N N . GLU A 1 155 ? 33.925 5.261 -45.036 1.00 65.25 155 GLU A N 1
ATOM 1290 C CA . GLU A 1 155 ? 34.563 4.515 -46.140 1.00 65.25 155 GLU A CA 1
ATOM 1291 C C . GLU A 1 155 ? 34.220 5.065 -47.539 1.00 65.25 155 GLU A C 1
ATOM 1293 O O . GLU A 1 155 ? 34.942 4.817 -48.502 1.00 65.25 155 GLU A O 1
ATOM 1298 N N . LYS A 1 156 ? 33.102 5.789 -47.680 1.00 59.72 156 LYS A N 1
ATOM 1299 C CA . LYS A 1 156 ? 32.671 6.397 -48.948 1.00 59.72 156 LYS A CA 1
ATOM 1300 C C . LYS A 1 156 ? 33.208 7.808 -49.178 1.00 59.72 156 LYS A C 1
ATOM 1302 O O . LYS A 1 156 ? 33.155 8.254 -50.316 1.00 59.72 156 LYS A O 1
ATOM 1307 N N . GLU A 1 157 ? 33.653 8.507 -48.138 1.00 57.75 157 GLU A N 1
ATOM 1308 C CA . GLU A 1 157 ? 34.246 9.848 -48.254 1.00 57.75 157 GLU A CA 1
ATOM 1309 C C . GLU A 1 157 ? 35.763 9.801 -48.511 1.00 57.75 157 GLU A C 1
ATOM 1311 O O . GLU A 1 157 ? 36.327 10.784 -48.983 1.00 57.75 157 GLU A O 1
ATOM 1316 N N . GLU A 1 158 ? 36.422 8.665 -48.251 1.00 49.44 158 GLU A N 1
ATOM 1317 C CA . GLU A 1 158 ? 37.851 8.449 -48.547 1.00 49.44 158 GLU A CA 1
ATOM 1318 C C . GLU A 1 158 ? 38.145 8.010 -50.003 1.00 49.44 158 GLU A C 1
ATOM 1320 O O . GLU A 1 158 ? 39.314 7.885 -50.375 1.00 49.44 158 GLU A O 1
ATOM 1325 N N . HIS A 1 159 ? 37.117 7.805 -50.839 1.00 42.19 159 HIS A N 1
ATOM 1326 C CA . HIS A 1 159 ? 37.222 7.402 -52.254 1.00 42.19 159 HIS A CA 1
ATOM 1327 C C . HIS A 1 159 ? 36.699 8.475 -53.213 1.00 42.19 159 HIS A C 1
ATOM 1329 O O . HIS A 1 159 ? 37.322 8.630 -54.290 1.00 42.19 159 HIS A O 1
#

pLDDT: mean 77.85, std 12.16, range [42.19, 93.62]